Protein AF-A0A9D8VV62-F1 (afdb_monomer_lite)

pLDDT: mean 81.3, std 10.61, range [52.12, 92.25]

Structure (mmCIF, N/CA/C/O backbone):
data_AF-A0A9D8VV62-F1
#
_entry.id   AF-A0A9D8VV62-F1
#
loop_
_atom_site.group_PDB
_atom_site.id
_atom_site.type_symbol
_atom_site.label_atom_id
_atom_site.label_alt_id
_atom_site.label_comp_id
_atom_site.label_asym_id
_atom_site.label_entity_id
_atom_site.label_seq_id
_atom_site.pdbx_PDB_ins_code
_atom_site.Cartn_x
_atom_site.Cartn_y
_atom_site.Cartn_z
_atom_site.occupancy
_atom_site.B_iso_or_equiv
_atom_site.auth_seq_id
_atom_site.auth_comp_id
_atom_site.auth_asym_id
_atom_site.auth_atom_id
_atom_site.pdbx_PDB_model_num
ATOM 1 N N . MET A 1 1 ? -18.970 5.503 4.196 1.00 53.34 1 MET A N 1
ATOM 2 C CA . MET A 1 1 ? -18.566 4.121 3.851 1.00 53.34 1 MET A CA 1
ATOM 3 C C . MET A 1 1 ? -18.387 3.339 5.140 1.00 53.34 1 MET A C 1
ATOM 5 O O . MET A 1 1 ? -17.661 3.803 6.011 1.00 53.34 1 MET A O 1
ATOM 9 N N . SER A 1 2 ? -19.074 2.208 5.300 1.00 75.50 2 SER A N 1
ATOM 10 C CA . SER A 1 2 ? -18.918 1.357 6.487 1.00 75.50 2 SER A CA 1
ATOM 11 C C . SER A 1 2 ? -17.503 0.785 6.560 1.00 75.50 2 SER A C 1
ATOM 13 O O . SER A 1 2 ? -16.990 0.309 5.550 1.00 75.50 2 SER A O 1
ATOM 15 N N . TYR A 1 3 ? -16.906 0.752 7.757 1.00 75.00 3 TYR A N 1
ATOM 16 C CA . TYR A 1 3 ? -15.573 0.174 7.994 1.00 75.00 3 TYR A CA 1
ATOM 17 C C . TYR A 1 3 ? -15.423 -1.236 7.401 1.00 75.00 3 TYR A C 1
ATOM 19 O O . TYR A 1 3 ? -14.397 -1.562 6.812 1.00 75.00 3 TYR A O 1
ATOM 27 N N . ARG A 1 4 ? -16.483 -2.054 7.485 1.00 79.50 4 ARG A N 1
ATOM 28 C CA . ARG A 1 4 ? -16.513 -3.413 6.916 1.00 79.50 4 ARG A CA 1
ATOM 29 C C . ARG A 1 4 ? -16.264 -3.417 5.405 1.00 79.50 4 ARG A C 1
ATOM 31 O O . ARG A 1 4 ? -15.601 -4.318 4.902 1.00 79.50 4 ARG A O 1
ATOM 38 N N . LEU A 1 5 ? -16.786 -2.413 4.701 1.00 82.44 5 LEU A N 1
ATOM 39 C CA . LEU A 1 5 ? -16.693 -2.275 3.250 1.00 82.44 5 LEU A CA 1
ATOM 40 C C . LEU A 1 5 ? -15.288 -1.807 2.857 1.00 82.44 5 LEU A C 1
ATOM 42 O O . LEU A 1 5 ? -14.643 -2.467 2.052 1.00 82.44 5 LEU A O 1
ATOM 46 N N . THR A 1 6 ? -14.766 -0.762 3.512 1.00 83.88 6 THR A N 1
ATOM 47 C CA . THR A 1 6 ? -13.380 -0.297 3.316 1.00 83.88 6 THR A CA 1
ATOM 48 C C . THR A 1 6 ? -12.376 -1.412 3.596 1.00 83.88 6 THR A C 1
ATOM 50 O O . THR A 1 6 ? -11.537 -1.707 2.760 1.00 83.88 6 THR A O 1
ATOM 53 N N . SER A 1 7 ? -12.507 -2.092 4.735 1.00 85.12 7 SER A N 1
ATOM 54 C CA . SER A 1 7 ? -11.600 -3.167 5.136 1.00 85.12 7 SER A CA 1
ATOM 55 C C . SER A 1 7 ? -11.672 -4.385 4.203 1.00 85.12 7 SER A C 1
ATOM 57 O O . SER A 1 7 ? -10.635 -4.961 3.881 1.00 85.12 7 SER A O 1
ATOM 59 N N . SER A 1 8 ? -12.863 -4.738 3.699 1.00 86.62 8 SER A N 1
ATOM 60 C CA . SER A 1 8 ? -13.012 -5.826 2.717 1.00 86.62 8 SER A CA 1
ATOM 61 C C . SER A 1 8 ? -12.432 -5.461 1.350 1.00 86.62 8 SER A C 1
ATOM 63 O O . SER A 1 8 ? -11.798 -6.305 0.725 1.00 86.62 8 SER A O 1
ATOM 65 N N . LEU A 1 9 ? -12.604 -4.213 0.898 1.00 88.69 9 LEU A N 1
ATOM 66 C CA . LEU A 1 9 ? -11.996 -3.723 -0.342 1.00 88.69 9 LEU A CA 1
ATOM 67 C C . LEU A 1 9 ? -10.468 -3.716 -0.239 1.00 88.69 9 LEU A C 1
ATOM 69 O O . LEU A 1 9 ? -9.802 -4.245 -1.121 1.00 88.69 9 LEU A O 1
ATOM 73 N N .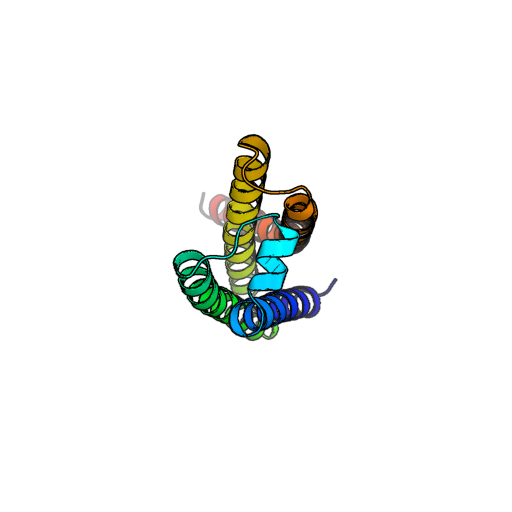 THR A 1 10 ? -9.911 -3.197 0.859 1.00 87.81 10 THR A N 1
ATOM 74 C CA . THR A 1 10 ? -8.462 -3.209 1.106 1.00 87.81 10 THR A CA 1
ATOM 75 C C . THR A 1 10 ? -7.913 -4.638 1.141 1.00 87.81 10 THR A C 1
ATOM 77 O O . THR A 1 10 ? -6.899 -4.923 0.508 1.00 87.81 10 THR A O 1
ATOM 80 N N . ALA A 1 11 ? -8.608 -5.566 1.813 1.00 90.12 11 ALA A N 1
ATOM 81 C CA . ALA A 1 11 ? -8.227 -6.977 1.823 1.00 90.12 11 ALA A CA 1
ATOM 82 C C . ALA A 1 11 ? -8.226 -7.587 0.412 1.00 90.12 11 ALA A C 1
ATOM 84 O O . ALA A 1 11 ? -7.300 -8.316 0.062 1.00 90.12 11 ALA A O 1
ATOM 85 N N . LEU A 1 12 ? -9.232 -7.264 -0.408 1.00 91.69 12 LEU A N 1
ATOM 86 C CA . LEU A 1 12 ? -9.325 -7.737 -1.788 1.00 91.69 12 LEU A CA 1
ATOM 87 C C . LEU A 1 12 ? -8.180 -7.194 -2.652 1.00 91.69 12 LEU A C 1
ATOM 89 O O . LEU A 1 12 ? -7.601 -7.950 -3.424 1.00 91.69 12 LEU A O 1
ATOM 93 N N . ILE A 1 13 ? -7.821 -5.917 -2.494 1.00 90.12 13 ILE A N 1
ATOM 94 C CA . ILE A 1 13 ? -6.700 -5.293 -3.210 1.00 90.12 13 ILE A CA 1
ATOM 95 C C . ILE A 1 13 ? -5.379 -5.981 -2.846 1.00 90.12 13 ILE A C 1
ATOM 97 O O . ILE A 1 13 ? -4.622 -6.360 -3.736 1.00 90.12 13 ILE A O 1
ATOM 101 N N . PHE A 1 14 ? -5.112 -6.202 -1.555 1.00 90.62 14 PHE A N 1
ATOM 102 C CA . PHE A 1 14 ? -3.900 -6.901 -1.116 1.00 90.62 14 PHE A CA 1
ATOM 103 C C . PHE A 1 14 ? -3.857 -8.359 -1.573 1.00 90.62 14 PHE A C 1
ATOM 105 O O . PHE A 1 14 ? -2.791 -8.863 -1.924 1.00 90.62 14 PHE A O 1
ATOM 112 N N . LEU A 1 15 ? -5.007 -9.032 -1.623 1.00 92.12 15 LEU A N 1
ATOM 113 C CA . LEU A 1 15 ? -5.099 -10.388 -2.147 1.00 92.12 15 LEU A CA 1
ATOM 114 C C . LEU A 1 15 ? -4.854 -10.424 -3.661 1.00 92.12 15 LEU A C 1
ATOM 116 O O . LEU A 1 15 ? -4.099 -11.272 -4.131 1.00 92.12 15 LEU A O 1
ATOM 120 N N . ALA A 1 16 ? -5.421 -9.481 -4.415 1.00 91.12 16 ALA A N 1
ATOM 121 C CA . ALA A 1 16 ? -5.163 -9.340 -5.844 1.00 91.12 16 ALA A CA 1
ATOM 122 C C . ALA A 1 16 ? -3.675 -9.071 -6.118 1.00 91.12 16 ALA A C 1
ATOM 124 O O . ALA A 1 16 ? -3.084 -9.742 -6.961 1.00 91.12 16 ALA A O 1
ATOM 125 N N . LEU A 1 17 ? -3.046 -8.168 -5.357 1.00 88.38 17 LEU A N 1
ATOM 126 C CA . LEU A 1 17 ? -1.602 -7.926 -5.418 1.00 88.38 17 LEU A CA 1
ATOM 127 C C . LEU A 1 17 ? -0.813 -9.207 -5.140 1.00 88.38 17 LEU A C 1
ATOM 129 O O . LEU A 1 17 ? 0.040 -9.572 -5.940 1.00 88.38 17 LEU A O 1
ATOM 133 N N . CYS A 1 18 ? -1.124 -9.933 -4.065 1.00 91.75 18 CYS A N 1
ATOM 134 C CA . CYS A 1 18 ? -0.471 -11.205 -3.751 1.00 91.75 18 CYS A CA 1
ATOM 135 C C . CYS A 1 18 ? -0.516 -12.187 -4.936 1.00 91.75 18 CYS A C 1
ATOM 137 O O . CYS A 1 18 ? 0.519 -12.727 -5.329 1.00 91.75 18 CYS A O 1
ATOM 139 N N . LEU A 1 19 ? -1.688 -12.365 -5.556 1.00 91.94 19 LEU A N 1
ATOM 140 C 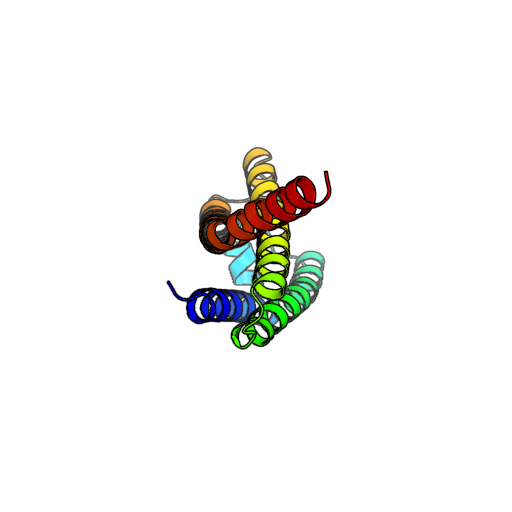CA . LEU A 1 19 ? -1.836 -13.235 -6.724 1.00 91.94 19 LEU A CA 1
ATOM 141 C C . LEU A 1 19 ? -0.995 -12.742 -7.908 1.00 91.94 19 LEU A C 1
ATOM 143 O O . LEU A 1 19 ? -0.288 -13.537 -8.523 1.00 91.94 19 LEU A O 1
ATOM 147 N N . VAL A 1 20 ? -1.011 -11.441 -8.202 1.00 89.62 20 VAL A N 1
ATOM 148 C CA . VAL A 1 20 ? -0.202 -10.873 -9.290 1.00 89.62 20 VAL A CA 1
ATOM 149 C C . VAL A 1 20 ? 1.292 -11.095 -9.036 1.00 89.62 20 VAL A C 1
ATOM 151 O O . VAL A 1 20 ? 1.977 -11.570 -9.934 1.00 89.62 20 VAL A O 1
ATOM 154 N N . LEU A 1 21 ? 1.804 -10.842 -7.826 1.00 87.50 21 LEU A N 1
ATOM 155 C CA . LEU A 1 21 ? 3.227 -11.038 -7.513 1.00 87.50 21 LEU A CA 1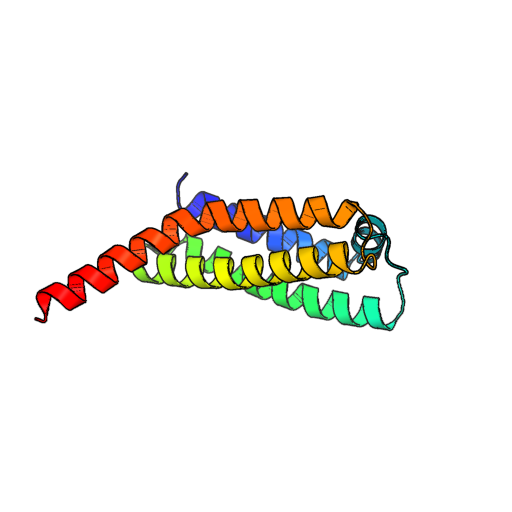
ATOM 156 C C . LEU A 1 21 ? 3.649 -12.522 -7.533 1.00 87.50 21 LEU A C 1
ATOM 158 O O . LEU A 1 21 ? 4.808 -12.813 -7.826 1.00 87.50 21 LEU A O 1
ATOM 162 N N . ILE A 1 22 ? 2.743 -13.458 -7.221 1.00 89.06 22 ILE A N 1
ATOM 163 C CA . ILE A 1 22 ? 3.031 -14.902 -7.260 1.00 89.06 22 ILE A CA 1
ATOM 164 C C . ILE A 1 22 ? 3.023 -15.435 -8.692 1.00 89.06 22 ILE A C 1
ATOM 166 O O . ILE A 1 22 ? 3.964 -16.124 -9.087 1.00 89.06 22 ILE A O 1
ATOM 170 N N . PHE A 1 23 ? 1.963 -15.149 -9.451 1.00 88.12 23 PHE A N 1
ATOM 171 C CA . PHE A 1 23 ? 1.740 -15.760 -10.761 1.00 88.12 23 PHE A CA 1
ATOM 172 C C . PHE A 1 23 ? 2.418 -14.989 -11.892 1.00 88.12 23 PHE A C 1
ATOM 174 O O . PHE A 1 23 ? 2.964 -15.606 -12.803 1.00 88.12 23 PHE A O 1
ATOM 181 N N . VAL A 1 24 ? 2.377 -13.653 -11.857 1.00 87.94 24 VAL A N 1
ATOM 182 C CA . VAL A 1 24 ? 2.848 -12.795 -12.956 1.00 87.94 24 VAL A CA 1
ATOM 183 C C . VAL A 1 24 ? 3.539 -11.530 -12.408 1.00 87.94 24 VAL A C 1
ATOM 185 O O . VAL A 1 24 ? 3.070 -10.412 -12.645 1.00 87.94 24 VAL A O 1
ATOM 188 N N . PRO A 1 25 ? 4.684 -11.659 -11.700 1.00 84.56 25 PRO A N 1
ATOM 189 C CA . PRO A 1 25 ? 5.434 -10.502 -11.190 1.00 84.56 25 PRO A CA 1
ATOM 190 C C . PRO A 1 25 ? 5.910 -9.575 -12.319 1.00 84.56 25 PRO A C 1
ATOM 192 O O . PRO A 1 25 ? 6.052 -8.367 -12.131 1.00 84.56 25 PRO A O 1
ATOM 195 N N . GLN A 1 26 ? 6.059 -10.1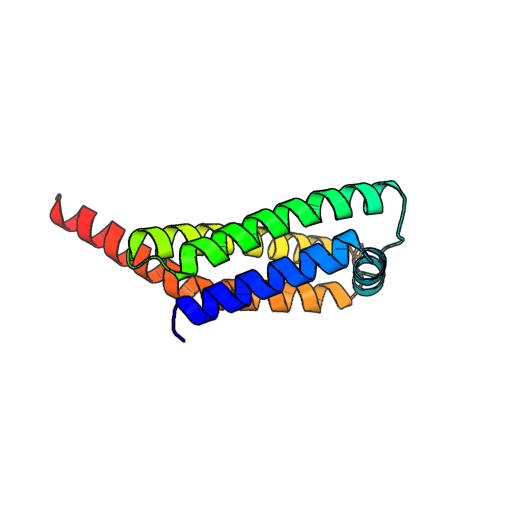22 -13.528 1.00 83.75 26 GLN A N 1
ATOM 196 C CA . GLN A 1 26 ? 6.450 -9.388 -14.726 1.00 83.75 26 GLN A CA 1
ATOM 197 C C . GLN A 1 26 ? 5.477 -8.263 -15.106 1.00 83.75 26 GLN A C 1
ATOM 199 O O . GLN A 1 26 ? 5.907 -7.263 -15.675 1.00 83.75 26 GLN A O 1
ATOM 204 N N . LEU A 1 27 ? 4.192 -8.375 -14.743 1.00 83.69 27 LEU A N 1
ATOM 205 C CA . LEU A 1 27 ? 3.210 -7.309 -14.961 1.00 83.69 27 LEU A CA 1
ATOM 206 C C . LEU A 1 27 ? 3.575 -6.044 -14.170 1.00 83.69 27 LEU A C 1
ATOM 208 O O . LEU A 1 27 ? 3.448 -4.930 -14.672 1.00 83.69 27 LEU A O 1
ATOM 212 N N . ILE A 1 28 ? 4.067 -6.223 -12.943 1.00 84.62 28 ILE A N 1
ATOM 213 C CA . ILE A 1 28 ? 4.468 -5.126 -12.060 1.00 84.62 28 ILE A CA 1
ATOM 214 C C . ILE A 1 28 ? 5.772 -4.505 -12.543 1.00 84.62 28 ILE A C 1
ATOM 216 O O . ILE A 1 28 ? 5.895 -3.284 -12.558 1.00 84.62 28 ILE A O 1
ATOM 220 N N . TYR A 1 29 ? 6.725 -5.321 -12.998 1.00 85.12 29 TYR A N 1
ATOM 221 C CA . TYR A 1 29 ? 7.955 -4.794 -13.590 1.00 85.12 29 TYR A CA 1
ATOM 222 C C . TYR A 1 29 ? 7.671 -3.979 -14.839 1.00 85.12 29 TYR A C 1
ATOM 224 O O . TYR A 1 29 ? 8.220 -2.895 -14.987 1.00 85.12 29 TYR A O 1
ATOM 232 N N . TRP A 1 30 ? 6.759 -4.449 -15.688 1.00 83.69 30 TRP A N 1
ATOM 233 C CA . TRP A 1 30 ? 6.336 -3.700 -16.861 1.00 83.69 30 TRP A CA 1
ATOM 234 C C . TRP A 1 30 ? 5.661 -2.377 -16.479 1.00 83.69 30 TRP A C 1
ATOM 236 O O . TRP A 1 30 ? 6.018 -1.334 -17.022 1.00 83.69 30 TRP A O 1
ATOM 246 N N . LEU A 1 31 ? 4.763 -2.394 -15.487 1.00 82.56 31 LEU A N 1
ATOM 247 C CA . LEU A 1 31 ? 4.114 -1.183 -14.979 1.00 82.56 31 LEU A CA 1
ATOM 248 C C . LEU A 1 31 ? 5.133 -0.173 -14.430 1.00 82.56 31 LEU A C 1
ATOM 250 O O . LEU A 1 31 ? 5.016 1.025 -14.672 1.00 82.56 31 LEU A O 1
ATOM 254 N N . PHE A 1 32 ? 6.154 -0.645 -13.719 1.00 83.19 32 PHE A N 1
ATOM 255 C CA . PHE A 1 32 ? 7.208 0.200 -13.158 1.00 83.19 32 PHE A CA 1
ATOM 256 C C . PHE A 1 32 ? 8.382 0.443 -14.111 1.00 83.19 32 PHE A C 1
ATOM 258 O O . PHE A 1 32 ? 9.341 1.091 -13.711 1.00 83.19 32 PHE A O 1
ATOM 265 N N . GLY A 1 33 ? 8.337 -0.036 -15.358 1.00 78.81 33 GLY A N 1
ATOM 266 C CA . GLY A 1 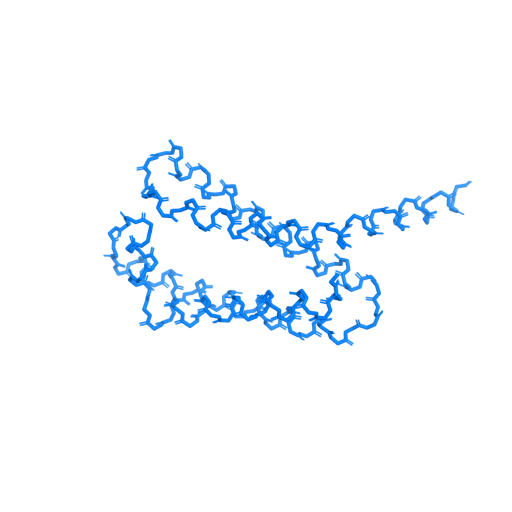33 ? 9.439 0.105 -16.316 1.00 78.81 33 GLY A CA 1
ATOM 267 C C . GLY A 1 33 ? 10.757 -0.545 -15.869 1.00 78.81 33 GLY A C 1
ATOM 268 O O . GLY A 1 33 ? 11.823 -0.119 -16.303 1.00 78.81 33 GLY A O 1
ATOM 269 N N . LEU A 1 34 ? 10.699 -1.545 -14.986 1.00 81.00 34 LEU A N 1
ATOM 270 C CA . LEU A 1 34 ? 11.861 -2.235 -14.430 1.00 81.00 34 LEU A CA 1
ATOM 271 C C . LEU A 1 34 ? 12.233 -3.464 -15.269 1.00 81.00 34 LEU A C 1
ATOM 273 O O . LEU A 1 34 ? 11.368 -4.198 -15.750 1.00 81.00 34 LEU A O 1
ATOM 277 N N . ALA A 1 35 ? 13.533 -3.740 -15.386 1.00 78.06 35 ALA A N 1
ATOM 278 C CA . ALA A 1 35 ? 14.014 -4.995 -15.951 1.00 78.06 35 ALA A CA 1
ATOM 279 C C . ALA A 1 35 ? 13.823 -6.128 -14.927 1.00 78.06 35 ALA A C 1
ATOM 281 O O . ALA A 1 35 ? 14.479 -6.158 -13.880 1.00 78.06 35 ALA A O 1
ATOM 282 N N . GLY A 1 36 ? 12.911 -7.056 -15.221 1.00 76.81 36 GLY A N 1
ATOM 283 C CA . GLY A 1 36 ? 12.739 -8.273 -14.429 1.00 76.81 36 GLY A CA 1
ATOM 284 C C . GLY A 1 36 ? 14.032 -9.091 -14.421 1.00 76.81 36 GLY A C 1
ATOM 285 O O . GLY A 1 36 ? 14.604 -9.367 -15.473 1.00 76.81 36 GLY A O 1
ATOM 286 N N . ASN A 1 37 ? 14.510 -9.458 -13.234 1.00 85.44 37 ASN A N 1
ATOM 287 C CA . ASN A 1 37 ? 15.668 -10.330 -13.055 1.00 85.44 37 ASN A CA 1
ATOM 288 C C . ASN A 1 37 ? 15.365 -11.376 -11.970 1.00 85.44 37 ASN A C 1
ATOM 290 O O . ASN A 1 37 ? 14.408 -11.230 -11.207 1.00 85.44 37 ASN A O 1
ATOM 294 N N . THR A 1 38 ? 16.201 -12.410 -11.865 1.00 86.44 38 THR A N 1
ATOM 295 C CA . THR A 1 38 ? 15.999 -13.527 -10.927 1.00 86.44 38 THR A CA 1
ATOM 296 C C . THR A 1 38 ? 15.916 -13.080 -9.460 1.00 86.44 38 THR A C 1
ATOM 298 O O . THR A 1 38 ? 15.171 -13.663 -8.673 1.00 86.44 38 THR A O 1
ATOM 301 N N . VAL A 1 39 ? 16.648 -12.026 -9.080 1.00 88.00 39 VAL A N 1
ATOM 302 C CA . VAL A 1 39 ? 16.633 -11.450 -7.724 1.00 88.00 39 VAL A CA 1
ATOM 303 C C . VAL A 1 39 ? 15.325 -10.700 -7.466 1.00 88.00 39 VAL A C 1
ATOM 305 O O . VAL A 1 39 ? 14.702 -10.903 -6.423 1.00 88.00 39 VAL A O 1
ATOM 308 N N . SER A 1 40 ? 14.872 -9.885 -8.422 1.00 86.06 40 SER A N 1
ATOM 309 C CA . SER A 1 40 ? 13.591 -9.179 -8.358 1.00 86.06 40 SER A CA 1
ATOM 310 C C . SER A 1 40 ? 12.439 -10.169 -8.219 1.00 86.06 40 SER A C 1
ATOM 312 O O . SER A 1 40 ? 11.575 -9.974 -7.364 1.00 86.06 40 SER A O 1
ATOM 314 N N . ASP A 1 41 ? 12.456 -11.257 -8.994 1.00 87.31 41 ASP A N 1
ATOM 315 C CA . ASP A 1 41 ? 11.431 -12.306 -8.970 1.00 87.31 41 ASP A CA 1
ATOM 316 C C . ASP A 1 41 ? 11.369 -13.040 -7.633 1.00 87.31 41 ASP A C 1
ATOM 318 O O . ASP A 1 41 ? 10.291 -13.429 -7.172 1.00 87.31 41 ASP A O 1
ATOM 322 N N . PHE A 1 42 ? 12.526 -13.262 -7.011 1.00 88.06 42 PHE A N 1
ATOM 323 C CA . PHE A 1 42 ? 12.608 -13.865 -5.689 1.00 88.06 42 PHE A CA 1
ATOM 324 C C . PHE A 1 42 ? 12.053 -12.920 -4.615 1.00 88.06 42 PHE A C 1
ATOM 326 O O . PHE A 1 42 ? 11.243 -13.337 -3.782 1.00 88.06 42 PHE A O 1
ATOM 333 N N . LEU A 1 43 ? 12.425 -11.635 -4.658 1.00 90.38 43 LEU A N 1
ATOM 334 C CA . LEU A 1 43 ? 11.906 -10.621 -3.737 1.00 90.38 43 LEU A CA 1
ATOM 335 C C . LEU A 1 43 ? 10.397 -10.405 -3.906 1.00 90.38 43 LEU A C 1
ATOM 337 O O . LEU A 1 43 ? 9.689 -10.333 -2.903 1.00 90.38 43 LEU A O 1
ATOM 341 N N . ALA A 1 44 ? 9.891 -10.360 -5.141 1.00 88.62 44 ALA A N 1
ATOM 342 C CA . ALA A 1 44 ? 8.469 -10.171 -5.419 1.00 88.62 44 ALA A CA 1
ATOM 343 C C . ALA A 1 44 ? 7.619 -11.297 -4.818 1.00 88.62 44 ALA A C 1
ATOM 345 O O . ALA A 1 44 ? 6.639 -11.025 -4.127 1.00 88.62 44 ALA A O 1
ATOM 346 N N . LYS A 1 45 ? 8.031 -12.562 -4.970 1.00 89.19 45 LYS A N 1
ATOM 347 C CA . LYS A 1 45 ? 7.312 -13.693 -4.358 1.00 89.19 45 LYS A CA 1
ATOM 348 C C . LYS A 1 45 ? 7.294 -13.604 -2.832 1.00 89.19 45 LYS A C 1
ATOM 350 O O . LYS A 1 45 ? 6.272 -13.890 -2.220 1.00 89.19 45 LYS A O 1
ATOM 355 N N . ARG A 1 46 ? 8.387 -13.160 -2.198 1.00 91.56 46 ARG A N 1
ATOM 356 C CA . ARG A 1 46 ? 8.418 -12.944 -0.739 1.00 91.56 46 ARG A CA 1
ATOM 357 C C . ARG A 1 46 ? 7.517 -11.786 -0.309 1.00 91.56 46 ARG A C 1
ATOM 359 O O . ARG A 1 46 ? 6.797 -11.920 0.677 1.00 91.56 46 ARG A O 1
ATOM 366 N N . ALA A 1 47 ? 7.520 -10.683 -1.056 1.00 89.56 47 ALA A N 1
ATOM 367 C CA . ALA A 1 47 ? 6.634 -9.549 -0.812 1.00 89.56 47 ALA A CA 1
ATOM 368 C C . ALA A 1 47 ? 5.153 -9.937 -0.965 1.00 89.56 47 ALA A C 1
ATOM 370 O O . ALA A 1 47 ? 4.319 -9.465 -0.194 1.00 89.56 47 ALA A O 1
ATOM 371 N N . ALA A 1 48 ? 4.822 -10.856 -1.878 1.00 91.50 48 ALA A N 1
ATOM 372 C CA . ALA A 1 48 ? 3.461 -11.360 -2.051 1.00 91.50 48 ALA A CA 1
ATOM 373 C C . ALA A 1 48 ? 2.880 -11.937 -0.751 1.00 91.50 48 ALA A C 1
ATOM 375 O O . ALA A 1 48 ? 1.758 -11.607 -0.371 1.00 91.50 48 ALA A O 1
ATOM 376 N N . PHE A 1 49 ? 3.665 -12.730 -0.014 1.00 92.25 49 PHE A N 1
ATOM 377 C CA . PHE A 1 49 ? 3.233 -13.284 1.272 1.00 92.25 49 PHE A CA 1
ATOM 378 C C . PHE A 1 49 ? 3.048 -12.215 2.359 1.00 92.25 49 PHE A C 1
ATOM 380 O O . PHE A 1 49 ? 2.198 -12.384 3.233 1.00 92.25 49 PHE A O 1
ATOM 387 N N . LEU A 1 50 ? 3.775 -11.092 2.297 1.00 91.50 50 LEU A N 1
ATOM 388 C CA . LEU A 1 50 ? 3.529 -9.957 3.194 1.00 91.50 50 LEU A CA 1
ATOM 389 C C . LEU A 1 50 ? 2.182 -9.293 2.888 1.00 91.50 50 LEU A C 1
ATOM 391 O O . LEU A 1 50 ? 1.404 -9.038 3.808 1.00 91.50 50 LEU A O 1
ATOM 395 N N . PHE A 1 51 ? 1.859 -9.090 1.605 1.00 89.81 51 PHE A N 1
ATOM 396 C CA . PHE A 1 51 ? 0.536 -8.603 1.202 1.00 89.81 51 PHE A CA 1
ATOM 397 C C . PHE A 1 51 ? -0.576 -9.587 1.569 1.00 89.81 51 PHE A C 1
ATOM 399 O O . PHE A 1 51 ? -1.641 -9.157 2.005 1.00 89.81 51 PHE A O 1
ATOM 406 N N . LEU A 1 52 ? -0.327 -10.898 1.493 1.00 91.62 52 LEU A N 1
ATOM 407 C CA . LEU A 1 52 ? -1.267 -11.907 1.984 1.00 91.62 52 LEU A CA 1
ATOM 408 C C . LEU A 1 52 ? -1.536 -11.743 3.487 1.00 91.62 52 LEU A C 1
ATOM 410 O O . LEU A 1 52 ? -2.691 -11.763 3.907 1.00 91.62 52 LEU A O 1
ATOM 414 N N . GLY A 1 53 ? -0.492 -11.521 4.290 1.00 91.25 53 GLY A N 1
ATOM 415 C CA . GLY A 1 53 ? -0.631 -11.238 5.720 1.00 91.25 53 GLY A CA 1
ATOM 416 C C . GLY A 1 53 ? -1.482 -9.994 5.993 1.00 91.25 53 GLY A C 1
ATOM 417 O O . GLY A 1 53 ? -2.395 -10.039 6.818 1.00 91.25 53 GLY A O 1
ATOM 418 N N . LEU A 1 54 ? -1.254 -8.905 5.250 1.00 89.75 54 LEU A N 1
ATOM 419 C CA . LEU A 1 54 ? -2.064 -7.683 5.346 1.00 89.75 54 LEU A CA 1
ATOM 420 C C . LEU A 1 54 ? -3.518 -7.904 4.901 1.00 89.75 54 LEU A C 1
ATOM 422 O O . LEU A 1 54 ? -4.439 -7.364 5.523 1.00 89.75 54 LEU A O 1
ATOM 426 N N .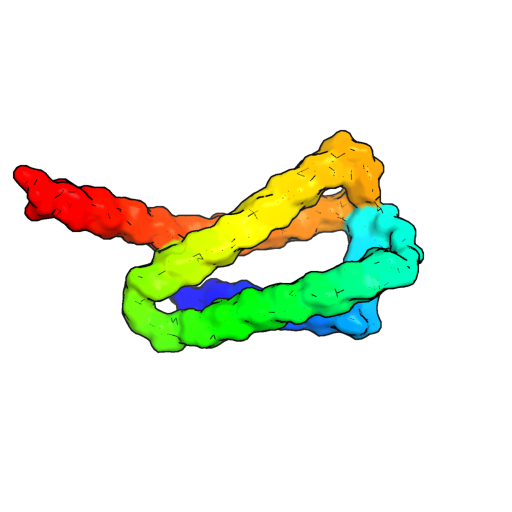 ALA A 1 55 ? -3.741 -8.718 3.865 1.00 90.81 55 ALA A N 1
ATOM 427 C CA . ALA A 1 55 ? -5.072 -9.092 3.403 1.00 90.81 55 ALA A CA 1
ATOM 428 C C . ALA A 1 55 ? -5.840 -9.850 4.494 1.00 90.81 55 ALA A C 1
ATOM 430 O O . ALA A 1 55 ? -6.976 -9.493 4.804 1.00 90.81 55 ALA A O 1
ATOM 431 N N . VAL A 1 56 ? -5.203 -10.844 5.122 1.00 90.12 56 VAL A N 1
ATOM 432 C CA . VAL A 1 56 ? -5.784 -11.618 6.229 1.00 90.12 56 VAL A CA 1
ATOM 433 C C . VAL A 1 56 ? -6.049 -10.726 7.439 1.00 90.12 56 VAL A C 1
ATOM 435 O O . VAL A 1 56 ? -7.128 -10.815 8.020 1.00 90.12 56 VAL A O 1
ATOM 438 N N . LEU A 1 57 ? -5.125 -9.824 7.787 1.00 89.25 57 LEU A N 1
ATOM 439 C CA . LEU A 1 57 ? -5.304 -8.875 8.888 1.00 89.25 57 LEU A CA 1
ATOM 440 C C . LEU A 1 57 ? -6.538 -7.988 8.668 1.00 89.25 57 LEU A C 1
ATOM 442 O O . LEU A 1 57 ? -7.380 -7.864 9.559 1.00 89.25 57 LEU A O 1
ATOM 446 N N . CYS A 1 58 ? -6.684 -7.414 7.470 1.00 86.12 58 CYS A N 1
ATOM 447 C CA . CYS A 1 58 ? -7.856 -6.614 7.115 1.00 86.12 58 CYS A CA 1
ATOM 448 C C . CYS A 1 58 ? -9.132 -7.469 7.119 1.00 86.12 58 CYS A C 1
ATOM 450 O O . CYS A 1 58 ? -10.149 -7.084 7.693 1.00 86.12 58 CYS A O 1
ATOM 452 N N . PHE A 1 59 ? -9.079 -8.668 6.542 1.00 86.44 59 PHE A N 1
ATOM 453 C CA . PHE A 1 59 ? -10.222 -9.571 6.493 1.00 86.44 59 PHE A CA 1
ATOM 454 C C . PHE A 1 59 ? -10.688 -10.015 7.886 1.00 86.44 59 PHE A C 1
ATOM 456 O O . PHE A 1 59 ? -11.890 -10.076 8.133 1.00 86.44 59 PHE A O 1
ATOM 463 N N . ALA A 1 60 ? -9.766 -10.277 8.812 1.00 84.88 60 ALA A N 1
ATOM 464 C CA . ALA A 1 60 ? -10.086 -10.596 10.199 1.00 84.88 60 ALA A CA 1
ATOM 465 C C . ALA A 1 60 ? -10.683 -9.380 10.926 1.00 84.88 60 ALA A C 1
ATOM 467 O O . ALA A 1 60 ? -11.704 -9.495 11.606 1.00 84.88 60 ALA A O 1
ATOM 468 N N . ALA A 1 61 ? -10.113 -8.189 10.714 1.00 83.31 61 ALA A N 1
ATOM 469 C CA . ALA A 1 61 ? -10.579 -6.952 11.334 1.00 83.31 61 ALA A CA 1
ATOM 470 C C . ALA A 1 61 ? -12.001 -6.544 10.903 1.00 83.31 61 ALA A C 1
ATOM 472 O O . ALA A 1 61 ? -12.704 -5.866 11.657 1.00 83.31 61 ALA A O 1
ATOM 473 N N . ARG A 1 62 ? -12.477 -6.985 9.726 1.00 79.12 62 ARG A N 1
ATOM 474 C CA . ARG A 1 62 ? -13.800 -6.625 9.175 1.00 79.12 62 ARG A CA 1
ATOM 475 C C . ARG A 1 62 ? -14.979 -6.969 10.095 1.00 79.12 62 ARG A C 1
ATOM 477 O O . ARG A 1 62 ? -16.037 -6.347 9.978 1.00 79.12 62 ARG A O 1
ATOM 484 N N . ASN A 1 63 ? -14.839 -7.988 10.949 1.00 76.56 63 ASN A N 1
ATOM 485 C CA . ASN A 1 63 ? -15.921 -8.461 11.815 1.00 76.56 63 ASN A CA 1
ATOM 486 C C . ASN A 1 63 ? -15.846 -7.907 13.242 1.00 76.56 63 ASN A C 1
ATOM 488 O O . ASN A 1 63 ? -16.710 -8.200 14.063 1.00 76.56 63 ASN A O 1
ATOM 492 N N . THR A 1 64 ? -14.844 -7.083 13.535 1.00 75.12 64 THR A N 1
ATOM 493 C CA . THR A 1 64 ? -14.656 -6.543 14.875 1.00 75.12 64 THR A CA 1
ATOM 494 C C . THR A 1 64 ? -15.587 -5.355 15.126 1.00 75.12 64 THR A C 1
ATOM 496 O O . THR A 1 64 ? -15.646 -4.397 14.342 1.00 75.12 64 THR A O 1
ATOM 499 N N . HIS A 1 65 ? -16.310 -5.426 16.247 1.00 70.12 65 HIS A N 1
ATOM 500 C CA . HIS A 1 65 ? -17.157 -4.349 16.768 1.00 70.12 65 HIS A CA 1
ATOM 501 C C . HIS A 1 65 ? -16.381 -3.326 17.616 1.00 70.12 65 HIS A C 1
ATOM 503 O O . HIS A 1 65 ? -16.838 -2.195 17.742 1.00 70.12 65 HIS A O 1
ATOM 509 N N . SER A 1 66 ? -15.201 -3.684 18.140 1.00 75.88 66 SER A N 1
ATOM 510 C CA . SER A 1 66 ? -14.349 -2.769 18.913 1.00 75.88 66 SER A CA 1
ATOM 511 C C . SER A 1 66 ? -13.764 -1.657 18.035 1.00 75.88 66 SER A C 1
ATOM 513 O O . SER A 1 66 ? -13.052 -1.915 17.060 1.00 75.88 66 SER A O 1
ATOM 515 N N . THR A 1 67 ? -14.048 -0.409 18.401 1.00 73.56 67 THR A N 1
ATOM 516 C CA . THR A 1 67 ? -13.502 0.813 17.793 1.00 73.56 67 THR A CA 1
ATOM 517 C C . THR A 1 67 ? -11.987 0.925 17.960 1.00 73.56 67 THR A C 1
ATOM 519 O O . THR A 1 67 ? -11.319 1.426 17.055 1.00 73.56 67 THR A O 1
ATOM 522 N N . GLU A 1 68 ? -11.421 0.391 19.043 1.00 77.75 68 GLU A N 1
ATOM 523 C CA . GLU A 1 68 ? -9.974 0.414 19.285 1.00 77.75 68 GLU A CA 1
ATOM 524 C C . GLU A 1 68 ? -9.209 -0.438 18.272 1.00 77.75 68 GLU A C 1
ATOM 526 O O . GLU A 1 68 ? -8.274 0.043 17.627 1.00 77.75 68 GLU A O 1
ATOM 531 N N . VAL A 1 69 ? -9.657 -1.680 18.054 1.00 81.50 69 VAL A N 1
ATOM 532 C CA . VAL A 1 69 ? -9.042 -2.595 17.079 1.00 81.50 69 VAL A CA 1
ATOM 533 C C . VAL A 1 69 ? -9.119 -1.999 15.675 1.00 81.50 69 VAL A C 1
ATOM 535 O O . VAL A 1 69 ? -8.142 -2.033 14.926 1.00 81.50 69 VAL A O 1
ATOM 538 N N . ARG A 1 70 ? -10.251 -1.371 15.328 1.00 81.62 70 ARG A N 1
ATOM 539 C CA . ARG A 1 70 ? -10.415 -0.673 14.044 1.00 81.62 70 ARG A CA 1
ATOM 540 C C . ARG A 1 70 ? -9.398 0.451 13.863 1.00 81.62 70 ARG A C 1
ATOM 542 O O . ARG A 1 70 ? -8.849 0.597 12.767 1.00 81.62 70 ARG A O 1
ATOM 549 N N . GLY A 1 71 ? -9.142 1.221 14.919 1.00 79.62 71 GLY A N 1
ATOM 550 C CA . GLY A 1 71 ? -8.154 2.296 14.923 1.00 79.62 71 GLY A CA 1
ATOM 551 C C . GLY A 1 71 ? -6.721 1.777 14.782 1.00 79.62 71 GLY A C 1
ATOM 552 O O . GLY A 1 71 ? -5.967 2.301 13.968 1.00 79.62 71 GLY A O 1
ATOM 553 N N . VAL A 1 72 ? -6.349 0.720 15.516 1.00 84.31 72 VAL A N 1
ATOM 554 C CA . VAL A 1 72 ? -5.017 0.084 15.424 1.00 84.31 72 VAL A CA 1
ATOM 555 C C . VAL A 1 72 ? -4.755 -0.477 14.032 1.00 84.31 72 VAL A C 1
ATOM 557 O O . VAL A 1 72 ? -3.724 -0.169 13.440 1.00 84.31 72 VAL A O 1
ATOM 560 N N . VAL A 1 73 ? -5.698 -1.239 13.478 1.00 87.06 73 VAL A N 1
ATOM 561 C CA . VAL A 1 73 ? -5.551 -1.817 12.136 1.00 87.06 73 VAL A CA 1
ATOM 562 C C . VAL A 1 73 ? -5.466 -0.717 11.079 1.00 87.06 73 VAL A C 1
ATOM 564 O O . VAL A 1 73 ? -4.629 -0.790 10.186 1.00 87.06 73 VAL A O 1
ATOM 567 N N . SER A 1 74 ? -6.274 0.340 11.197 1.00 84.56 74 SER A N 1
ATOM 568 C CA . SER A 1 74 ? -6.210 1.468 10.258 1.00 84.56 74 SER A CA 1
ATOM 569 C C . SER A 1 74 ? -4.885 2.221 10.345 1.00 84.56 74 SER A C 1
ATOM 571 O O . SER A 1 74 ? -4.356 2.617 9.312 1.00 84.56 74 SER A O 1
ATOM 573 N N . LEU A 1 75 ? -4.322 2.378 11.548 1.00 84.31 75 LEU A N 1
ATOM 574 C CA . LEU A 1 75 ? -3.000 2.973 11.739 1.00 84.31 75 LEU A CA 1
ATOM 575 C C . LEU A 1 75 ? -1.896 2.112 11.112 1.00 84.31 75 LEU A C 1
ATOM 577 O O . LEU A 1 75 ? -1.014 2.650 10.453 1.00 84.31 75 LEU A O 1
ATOM 581 N N . ALA A 1 76 ? -1.958 0.789 11.288 1.00 88.44 76 ALA A N 1
ATOM 582 C CA . ALA A 1 76 ? -0.998 -0.128 10.682 1.00 88.44 76 ALA A CA 1
ATOM 583 C C . ALA A 1 76 ? -1.039 -0.041 9.148 1.00 88.44 76 ALA A C 1
ATOM 585 O O . ALA A 1 76 ? 0.001 0.125 8.519 1.00 88.44 76 ALA A O 1
ATOM 586 N N . VAL A 1 77 ? -2.238 -0.054 8.551 1.00 87.69 77 VAL A N 1
ATOM 587 C CA . VAL A 1 77 ? -2.407 0.097 7.095 1.00 87.69 77 VAL A CA 1
ATOM 588 C C . VAL A 1 77 ? -1.908 1.461 6.614 1.00 87.69 77 VAL A C 1
ATOM 590 O O . VAL A 1 77 ? -1.209 1.522 5.608 1.00 87.69 77 VAL A O 1
ATOM 593 N N . LEU A 1 78 ? -2.206 2.544 7.340 1.00 86.62 78 LEU A N 1
ATOM 594 C CA . LEU A 1 78 ? -1.686 3.883 7.043 1.00 86.62 78 LEU A CA 1
ATOM 595 C C . LEU A 1 78 ? -0.162 3.934 7.059 1.00 86.62 78 LEU A C 1
ATOM 597 O O . LEU A 1 78 ? 0.430 4.516 6.158 1.00 86.62 78 LEU A O 1
ATOM 601 N N . ALA A 1 79 ? 0.469 3.342 8.074 1.00 88.25 79 ALA A N 1
ATOM 602 C CA . ALA A 1 79 ? 1.919 3.308 8.177 1.00 88.25 79 ALA A CA 1
ATOM 603 C C . ALA A 1 79 ? 2.524 2.516 7.010 1.00 88.25 79 ALA A C 1
ATOM 605 O O . ALA A 1 79 ? 3.397 3.028 6.319 1.00 88.25 79 ALA A O 1
ATOM 606 N N . SER A 1 80 ? 2.012 1.313 6.730 1.00 89.62 80 SER A N 1
ATOM 607 C CA . SER A 1 80 ? 2.510 0.475 5.634 1.00 89.62 80 SER A CA 1
ATOM 608 C C . SER A 1 80 ? 2.340 1.133 4.261 1.00 89.62 80 SER A C 1
ATOM 610 O O . SER A 1 80 ? 3.299 1.199 3.497 1.00 89.62 80 SER A O 1
ATOM 612 N N . MET A 1 81 ? 1.145 1.641 3.944 1.00 87.50 81 MET A N 1
ATOM 613 C CA . MET A 1 81 ? 0.872 2.279 2.648 1.00 87.50 81 MET A CA 1
ATOM 614 C C . MET A 1 81 ? 1.561 3.638 2.524 1.00 87.50 81 MET A C 1
ATOM 616 O O . MET A 1 81 ? 2.056 3.977 1.455 1.00 87.50 81 MET A O 1
ATOM 620 N N . GLY A 1 82 ? 1.662 4.399 3.616 1.00 85.69 82 GLY A N 1
ATOM 621 C CA . GLY A 1 82 ? 2.392 5.663 3.647 1.00 85.69 82 GLY A CA 1
ATOM 622 C C . GLY A 1 82 ? 3.885 5.475 3.387 1.00 85.69 82 GLY A C 1
ATOM 623 O O . GLY A 1 82 ? 4.462 6.212 2.592 1.00 85.69 82 GLY A O 1
ATOM 624 N N . SER A 1 83 ? 4.508 4.459 3.993 1.00 90.06 83 SER A N 1
ATOM 625 C CA . SER A 1 83 ? 5.911 4.124 3.725 1.00 90.06 83 SER A CA 1
ATOM 626 C C . SER A 1 83 ? 6.143 3.702 2.275 1.00 90.06 83 SER A C 1
ATOM 628 O O . SER A 1 83 ? 7.137 4.117 1.684 1.00 90.06 83 SER A O 1
ATOM 630 N N . MET A 1 84 ? 5.235 2.918 1.689 1.00 87.62 84 MET A N 1
ATOM 631 C CA . MET A 1 84 ? 5.360 2.496 0.292 1.00 87.62 84 MET A CA 1
ATOM 632 C C . MET A 1 84 ? 5.156 3.668 -0.685 1.00 87.62 84 MET A C 1
ATOM 634 O O . MET A 1 84 ? 5.967 3.833 -1.593 1.00 87.62 84 MET A O 1
ATOM 638 N N . ALA A 1 85 ? 4.198 4.565 -0.423 1.00 88.12 85 ALA A N 1
ATOM 639 C CA . ALA A 1 85 ? 4.007 5.784 -1.215 1.00 88.12 85 ALA A CA 1
ATOM 640 C C . ALA A 1 85 ? 5.231 6.714 -1.163 1.00 88.12 85 ALA A C 1
ATOM 642 O O . ALA A 1 85 ? 5.637 7.278 -2.181 1.00 88.12 85 ALA A O 1
ATOM 643 N N . LEU A 1 86 ? 5.846 6.861 0.018 1.00 88.75 86 LEU A N 1
ATOM 644 C CA . LEU A 1 86 ? 7.094 7.612 0.174 1.00 88.75 86 LEU A CA 1
ATOM 645 C C . LEU A 1 86 ? 8.222 6.976 -0.638 1.00 88.75 86 LEU A C 1
ATOM 647 O O . LEU A 1 86 ? 8.922 7.684 -1.358 1.00 88.75 86 LEU A O 1
ATOM 651 N N . LEU A 1 87 ? 8.375 5.651 -0.566 1.00 89.50 87 LEU A N 1
ATOM 652 C CA . LEU A 1 87 ? 9.366 4.933 -1.363 1.00 89.50 87 LEU A CA 1
ATOM 653 C C . LEU A 1 87 ? 9.114 5.121 -2.866 1.00 89.50 87 LEU A C 1
ATOM 655 O O . LEU A 1 87 ? 10.047 5.437 -3.596 1.00 89.50 87 LEU A O 1
ATOM 659 N N . GLY A 1 88 ? 7.863 5.015 -3.322 1.00 85.06 88 GLY A N 1
ATOM 660 C CA . GLY A 1 88 ? 7.507 5.222 -4.724 1.00 85.06 88 GLY A CA 1
ATOM 661 C C . GLY A 1 88 ? 7.830 6.632 -5.218 1.00 85.06 88 GLY A C 1
ATOM 662 O O . GLY A 1 88 ? 8.351 6.798 -6.320 1.00 85.06 88 GLY A O 1
ATOM 663 N N . MET A 1 89 ? 7.607 7.648 -4.381 1.00 86.38 89 MET A N 1
ATOM 664 C CA . MET A 1 89 ? 7.993 9.024 -4.694 1.00 86.38 89 MET A CA 1
ATOM 665 C C . MET A 1 89 ? 9.519 9.188 -4.780 1.00 86.38 89 MET A C 1
ATOM 667 O O . MET A 1 89 ? 10.014 9.866 -5.681 1.00 86.38 89 MET A O 1
ATOM 671 N N . LEU A 1 90 ? 10.276 8.554 -3.878 1.00 86.50 90 LEU A N 1
ATOM 672 C CA . LEU A 1 90 ? 11.743 8.572 -3.905 1.00 86.50 90 LEU A CA 1
ATOM 673 C C . LEU A 1 90 ? 12.303 7.886 -5.159 1.00 86.50 90 LEU A C 1
ATOM 675 O O . LEU A 1 90 ? 13.236 8.403 -5.772 1.00 86.50 90 LEU A O 1
ATOM 679 N N . GLU A 1 91 ? 11.728 6.753 -5.563 1.00 85.62 91 GLU A N 1
ATOM 680 C CA . GLU A 1 91 ? 12.121 6.020 -6.773 1.00 85.62 91 GLU A CA 1
ATOM 681 C C . GLU A 1 91 ? 11.801 6.801 -8.056 1.00 85.62 91 GLU A C 1
ATOM 683 O O . GLU A 1 91 ? 12.613 6.823 -8.988 1.00 85.62 91 GLU A O 1
ATOM 688 N N . LEU A 1 92 ? 10.664 7.510 -8.086 1.00 83.56 92 LEU A N 1
ATOM 689 C CA . LEU A 1 92 ? 10.316 8.421 -9.177 1.00 83.56 92 LEU A CA 1
ATOM 690 C C . LEU A 1 92 ? 11.318 9.580 -9.269 1.00 83.56 92 LEU A C 1
ATOM 692 O O . LEU A 1 92 ? 11.785 9.912 -10.356 1.00 83.56 92 LEU A O 1
ATOM 696 N N . TRP A 1 93 ? 11.693 10.173 -8.132 1.00 80.31 93 TRP A N 1
ATOM 697 C CA . TRP A 1 93 ? 12.647 11.285 -8.093 1.00 80.31 93 TRP A CA 1
ATOM 698 C C . TRP A 1 93 ? 14.065 10.862 -8.498 1.00 80.31 93 TRP A C 1
ATOM 700 O O . TRP A 1 93 ? 14.793 11.627 -9.124 1.00 80.31 93 TRP A O 1
ATOM 710 N N . ARG A 1 94 ? 14.444 9.613 -8.203 1.00 82.31 94 ARG A N 1
ATOM 711 C CA . ARG A 1 94 ? 15.710 9.003 -8.640 1.00 82.31 94 ARG A CA 1
ATOM 712 C C . ARG A 1 94 ? 15.693 8.544 -10.102 1.00 82.31 94 ARG A C 1
ATOM 714 O O . ARG A 1 94 ? 16.722 8.056 -10.565 1.00 82.31 94 ARG A O 1
ATOM 721 N N . GLY A 1 95 ? 14.560 8.631 -10.805 1.00 76.81 95 GLY A N 1
ATOM 722 C CA . GLY A 1 95 ? 14.418 8.206 -12.202 1.00 76.81 95 GLY A CA 1
ATOM 723 C C . GLY A 1 95 ? 14.607 6.703 -12.441 1.00 76.81 95 GLY A C 1
ATOM 724 O O . GLY A 1 95 ? 14.842 6.297 -13.575 1.00 76.81 95 GLY A O 1
ATOM 725 N N . HIS A 1 96 ? 14.545 5.880 -11.389 1.00 73.81 96 HIS A N 1
ATOM 726 C CA . HIS A 1 96 ? 14.715 4.424 -11.483 1.00 73.81 96 HIS A CA 1
ATOM 727 C C . HIS A 1 96 ? 13.405 3.708 -11.824 1.00 73.81 96 HIS A C 1
ATOM 729 O O . HIS A 1 96 ? 13.430 2.624 -12.403 1.00 73.81 96 HIS A O 1
ATOM 735 N N . ALA A 1 97 ? 12.267 4.313 -11.473 1.00 76.06 97 ALA A N 1
ATOM 736 C CA . ALA A 1 97 ? 10.945 3.796 -11.782 1.00 76.06 97 ALA A CA 1
ATOM 737 C C . ALA A 1 97 ? 10.310 4.562 -12.947 1.00 76.06 97 ALA A C 1
ATOM 739 O O . ALA A 1 97 ? 10.338 5.792 -13.013 1.00 76.06 97 ALA A O 1
ATOM 740 N N . GLY A 1 98 ? 9.696 3.813 -13.856 1.00 79.75 98 GLY A N 1
ATOM 741 C CA . GLY A 1 98 ? 8.894 4.335 -14.948 1.00 79.75 98 GLY A CA 1
ATOM 742 C C . GLY A 1 98 ? 7.609 5.025 -14.467 1.00 79.75 98 GLY A C 1
ATOM 743 O O . GLY A 1 98 ? 7.188 4.875 -13.316 1.00 79.75 98 GLY A O 1
ATOM 744 N N . PRO A 1 99 ? 6.924 5.749 -15.368 1.00 77.75 99 PRO A N 1
ATOM 745 C CA . PRO A 1 99 ? 5.768 6.582 -15.030 1.00 77.75 99 PRO A CA 1
ATOM 746 C C . PRO A 1 99 ? 4.578 5.810 -14.436 1.00 77.75 99 PRO A C 1
ATOM 748 O O . PRO A 1 99 ? 3.736 6.415 -13.774 1.00 77.75 99 PRO A O 1
ATOM 751 N N . GLY A 1 100 ? 4.500 4.485 -14.606 1.00 79.69 100 GLY A N 1
ATOM 752 C CA . GLY A 1 100 ? 3.432 3.682 -14.007 1.00 79.69 100 GLY A CA 1
ATOM 753 C C . GLY A 1 100 ? 3.498 3.579 -12.479 1.00 79.69 100 GLY A C 1
ATOM 754 O O . GLY A 1 100 ? 2.492 3.225 -11.866 1.00 79.69 100 GLY A O 1
ATOM 755 N N . ILE A 1 101 ? 4.602 3.981 -11.832 1.00 85.69 101 ILE A N 1
ATOM 756 C CA . ILE A 1 101 ? 4.651 4.094 -10.364 1.00 85.69 101 ILE A CA 1
ATOM 757 C C . ILE A 1 101 ? 3.655 5.126 -9.820 1.00 85.69 101 ILE A C 1
ATOM 759 O O . ILE A 1 101 ? 3.159 4.973 -8.709 1.00 85.69 101 ILE A O 1
ATOM 763 N N . LEU A 1 102 ? 3.268 6.120 -10.628 1.00 84.06 102 LEU A N 1
ATOM 764 C CA . LEU A 1 102 ? 2.234 7.090 -10.261 1.00 84.06 102 LEU A CA 1
ATOM 765 C C . LEU A 1 102 ? 0.882 6.420 -9.985 1.00 84.06 102 LEU A C 1
ATOM 767 O O . LEU A 1 102 ? 0.143 6.877 -9.117 1.00 84.06 102 LEU A O 1
ATOM 771 N N . VAL A 1 103 ? 0.569 5.318 -10.680 1.00 85.44 103 VAL A N 1
ATOM 772 C CA . VAL A 1 103 ? -0.659 4.542 -10.443 1.00 85.44 103 VAL A CA 1
ATOM 773 C C . VAL A 1 103 ? -0.608 3.859 -9.076 1.00 85.44 103 VAL A C 1
ATOM 775 O O . VAL A 1 103 ? -1.609 3.857 -8.359 1.00 85.44 103 VAL A O 1
ATOM 778 N N . ALA A 1 104 ? 0.558 3.329 -8.689 1.00 86.38 104 ALA A N 1
ATOM 779 C CA . ALA A 1 104 ? 0.760 2.744 -7.365 1.00 86.38 104 ALA A CA 1
ATOM 780 C C . ALA A 1 104 ? 0.641 3.810 -6.267 1.00 86.38 104 ALA A C 1
ATOM 782 O O . ALA A 1 104 ? -0.192 3.652 -5.376 1.00 86.38 104 ALA A O 1
ATOM 783 N N . ILE A 1 105 ? 1.339 4.942 -6.414 1.00 87.06 105 ILE A N 1
ATOM 784 C CA . ILE A 1 105 ? 1.274 6.069 -5.468 1.00 87.06 105 ILE A CA 1
ATOM 785 C C . ILE A 1 105 ? -0.168 6.561 -5.311 1.00 87.06 105 ILE A C 1
ATOM 787 O O . ILE A 1 105 ? -0.634 6.778 -4.194 1.00 87.06 105 ILE A O 1
ATOM 791 N N . ALA A 1 106 ? -0.916 6.694 -6.409 1.00 87.38 106 ALA A N 1
ATOM 792 C CA . ALA A 1 106 ? -2.319 7.093 -6.355 1.00 87.38 106 ALA A CA 1
ATOM 793 C C . ALA A 1 106 ? -3.181 6.090 -5.566 1.00 87.38 106 ALA A C 1
ATOM 795 O O . ALA A 1 106 ? -4.004 6.503 -4.744 1.00 87.38 106 ALA A O 1
ATOM 796 N N . ALA A 1 107 ? -2.983 4.784 -5.771 1.00 85.62 107 ALA A N 1
ATOM 797 C CA . ALA A 1 107 ? -3.693 3.744 -5.028 1.00 85.62 107 ALA A CA 1
ATOM 798 C C . ALA A 1 107 ? -3.331 3.752 -3.532 1.00 85.62 107 ALA A C 1
ATOM 800 O O . ALA A 1 107 ? -4.213 3.644 -2.678 1.00 85.62 107 ALA A O 1
ATOM 801 N N . GLU A 1 108 ? -2.054 3.937 -3.202 1.00 88.25 108 GLU A N 1
ATOM 802 C CA . GLU A 1 108 ? -1.555 4.005 -1.826 1.00 88.25 108 GLU A CA 1
ATOM 803 C C . GLU A 1 108 ? -2.093 5.234 -1.096 1.00 88.25 108 GLU A C 1
ATOM 805 O O . GLU A 1 108 ? -2.579 5.127 0.030 1.00 88.25 108 GLU A O 1
ATOM 810 N N . VAL A 1 109 ? -2.096 6.395 -1.755 1.00 86.94 109 VAL A N 1
ATOM 811 C CA . VAL A 1 109 ? -2.686 7.629 -1.223 1.00 86.94 109 VAL A CA 1
ATOM 812 C C . VAL A 1 109 ? -4.195 7.473 -1.038 1.00 86.94 109 VAL A C 1
ATOM 814 O O . VAL A 1 109 ? -4.725 7.904 -0.014 1.00 86.94 109 VAL A O 1
ATOM 817 N N . ALA A 1 110 ? -4.899 6.817 -1.966 1.00 86.69 110 ALA A N 1
ATOM 818 C CA . ALA A 1 110 ? -6.328 6.545 -1.827 1.00 86.69 110 ALA A CA 1
ATOM 819 C C . ALA A 1 110 ? -6.627 5.627 -0.626 1.00 86.69 110 ALA A C 1
ATOM 821 O O . ALA A 1 110 ? -7.537 5.913 0.159 1.00 86.69 110 ALA A O 1
ATOM 822 N N . LEU A 1 111 ? -5.838 4.564 -0.437 1.00 85.19 111 LEU A N 1
ATOM 823 C CA . LEU A 1 111 ? -5.926 3.677 0.728 1.00 85.19 111 LEU A CA 1
ATOM 824 C C . LEU A 1 111 ? -5.606 4.425 2.030 1.00 85.19 111 LEU A C 1
ATOM 826 O O . LEU A 1 111 ? -6.335 4.284 3.016 1.00 85.19 111 LEU A O 1
ATOM 830 N N . CYS A 1 112 ? -4.580 5.279 2.022 1.00 84.56 112 CYS A N 1
ATOM 831 C CA . CYS A 1 112 ? -4.247 6.157 3.138 1.00 84.56 112 CYS A CA 1
ATOM 832 C C . CYS A 1 112 ? -5.399 7.110 3.465 1.00 84.56 112 CYS A C 1
ATOM 834 O O . CYS A 1 112 ? -5.813 7.196 4.614 1.00 84.56 112 CYS A O 1
ATOM 836 N N . ALA A 1 113 ? -5.995 7.780 2.481 1.00 84.38 113 ALA A N 1
ATOM 837 C CA . ALA A 1 113 ? -7.140 8.659 2.712 1.00 84.38 113 ALA A CA 1
ATOM 838 C C . ALA A 1 113 ? -8.352 7.890 3.273 1.00 84.38 113 ALA A C 1
ATOM 840 O O . ALA A 1 113 ? -9.060 8.385 4.156 1.00 84.38 113 ALA A O 1
ATOM 841 N N . ALA A 1 114 ? -8.579 6.660 2.800 1.00 84.44 114 ALA A N 1
ATOM 842 C CA . ALA A 1 114 ? -9.666 5.807 3.268 1.00 84.44 114 ALA A CA 1
ATOM 843 C C . ALA A 1 114 ? -9.488 5.377 4.735 1.00 84.44 114 ALA A C 1
ATOM 845 O O . ALA A 1 114 ? -10.448 5.439 5.504 1.00 84.44 114 ALA A O 1
ATOM 846 N N . HIS A 1 115 ? -8.275 4.987 5.140 1.00 80.00 115 HIS A N 1
ATOM 847 C CA . HIS A 1 115 ? -7.971 4.579 6.517 1.00 80.00 115 HIS A CA 1
ATOM 848 C C . HIS A 1 115 ? -7.689 5.757 7.461 1.00 80.00 115 HIS A C 1
ATOM 850 O O . HIS A 1 115 ? -7.968 5.662 8.657 1.00 80.00 115 HIS A O 1
ATOM 856 N N . GLY A 1 116 ? -7.224 6.893 6.935 1.00 75.50 116 GLY A N 1
ATOM 857 C CA . GLY A 1 116 ? -6.956 8.135 7.666 1.00 75.50 116 GLY A CA 1
ATOM 858 C C . GLY A 1 116 ? -8.169 8.619 8.448 1.00 75.50 116 GLY A C 1
ATOM 859 O O . GLY A 1 116 ? -8.060 8.934 9.630 1.00 75.50 116 GLY A O 1
ATOM 860 N N . ARG A 1 117 ? -9.354 8.552 7.832 1.00 70.19 117 ARG A N 1
ATOM 861 C CA . ARG A 1 117 ? -10.626 8.905 8.483 1.00 70.19 117 ARG A CA 1
ATOM 862 C C . ARG A 1 117 ? -10.915 8.083 9.742 1.00 70.19 117 ARG A C 1
ATOM 864 O O . ARG A 1 117 ? -11.520 8.602 10.669 1.00 70.19 117 ARG A O 1
ATOM 871 N N . PHE A 1 118 ? -10.476 6.826 9.792 1.00 67.69 118 PHE A N 1
ATOM 872 C CA . PHE A 1 118 ? -10.683 5.946 10.946 1.00 67.69 118 PHE A CA 1
ATOM 873 C C . PHE A 1 118 ? -9.559 6.046 11.985 1.00 67.69 118 PHE A C 1
ATOM 875 O O . PHE A 1 118 ? -9.788 5.760 13.157 1.00 67.69 118 PHE A O 1
ATOM 882 N N . ALA A 1 119 ? -8.356 6.464 11.582 1.00 63.56 119 ALA A N 1
ATOM 883 C CA . ALA A 1 119 ? -7.235 6.664 12.498 1.00 63.56 119 ALA A CA 1
ATOM 884 C C . ALA A 1 119 ? -7.305 8.004 13.249 1.00 63.56 119 ALA A C 1
ATOM 886 O O . ALA A 1 119 ? -6.914 8.056 14.414 1.00 63.56 119 ALA A O 1
ATOM 887 N N . VAL A 1 120 ? -7.839 9.062 12.621 1.00 57.88 120 VAL A N 1
ATOM 888 C CA . VAL A 1 120 ? -8.067 10.366 13.277 1.00 57.88 120 VAL A CA 1
ATOM 889 C C . VAL A 1 120 ? -9.002 10.211 14.481 1.00 57.88 120 VAL A C 1
ATOM 891 O O . VAL A 1 120 ? -8.680 10.701 15.554 1.00 57.88 120 VAL A O 1
ATOM 894 N N . VAL A 1 121 ? -10.049 9.388 14.358 1.00 55.41 121 VAL A N 1
ATOM 895 C CA . VAL A 1 121 ? -10.995 9.084 15.451 1.00 55.41 121 VAL A CA 1
ATOM 896 C C . VAL A 1 121 ? -10.311 8.487 16.694 1.00 55.41 121 VAL A C 1
ATOM 898 O O . VAL A 1 121 ? -10.781 8.689 17.809 1.00 55.41 121 VAL A O 1
ATOM 901 N N . ARG A 1 122 ? -9.176 7.781 16.548 1.00 57.00 122 ARG A N 1
ATOM 902 C CA . ARG A 1 122 ? -8.426 7.259 17.706 1.00 57.00 122 ARG A CA 1
ATOM 903 C C . ARG A 1 122 ? -7.614 8.341 18.422 1.00 57.00 122 ARG A C 1
ATOM 905 O O . ARG A 1 122 ? -7.392 8.212 19.622 1.00 57.00 122 ARG A O 1
ATOM 912 N N . ARG A 1 123 ? -7.150 9.379 17.713 1.00 53.22 123 ARG A N 1
ATOM 913 C CA . ARG A 1 123 ? -6.414 10.487 18.349 1.00 53.22 123 ARG A CA 1
ATOM 914 C C . ARG A 1 123 ? -7.315 11.244 19.323 1.00 53.22 123 ARG A C 1
ATOM 916 O O . ARG A 1 123 ? -6.884 11.504 20.438 1.00 53.22 123 ARG A O 1
ATOM 923 N N . ASP A 1 124 ? -8.578 11.447 18.959 1.00 52.12 124 ASP A N 1
ATOM 924 C CA . ASP A 1 124 ? -9.539 12.166 19.803 1.00 52.12 124 ASP A CA 1
ATOM 925 C C . ASP A 1 124 ? -9.907 11.399 21.089 1.00 52.12 124 ASP A C 1
ATOM 927 O O . ASP A 1 124 ? -10.104 12.009 22.137 1.00 52.12 124 ASP A O 1
ATOM 931 N N . HIS A 1 125 ? -9.959 10.061 21.056 1.00 53.22 125 HIS A N 1
ATOM 932 C CA . HIS A 1 125 ? -10.181 9.257 22.270 1.00 53.22 125 HIS A CA 1
ATOM 933 C C . HIS A 1 125 ? -8.943 9.171 23.172 1.00 53.22 125 HIS A C 1
ATOM 935 O O . HIS A 1 125 ? -9.085 9.219 24.389 1.00 53.22 125 HIS A O 1
ATOM 941 N N . ALA A 1 126 ? -7.736 9.096 22.600 1.00 54.75 126 ALA A N 1
ATOM 942 C CA . ALA A 1 126 ? -6.502 9.064 23.387 1.00 54.75 126 ALA A CA 1
ATOM 943 C C . ALA A 1 126 ? -6.215 10.400 24.100 1.00 54.75 126 ALA A C 1
ATOM 945 O O . ALA A 1 126 ? -5.685 10.396 25.209 1.00 54.75 126 ALA A O 1
ATOM 946 N N . ASP A 1 127 ? -6.577 11.533 23.490 1.00 55.69 127 ASP A N 1
ATOM 947 C CA . ASP A 1 127 ? -6.459 12.849 24.130 1.00 55.69 127 ASP A CA 1
ATOM 948 C C . ASP A 1 127 ? -7.593 13.125 25.132 1.00 55.69 127 ASP A C 1
ATOM 950 O O . ASP A 1 127 ? -7.381 13.845 26.106 1.00 55.69 127 ASP A O 1
ATOM 954 N N . GLY A 1 128 ? -8.781 12.540 24.938 1.00 58.00 128 GLY A N 1
ATOM 955 C CA . GLY A 1 128 ? -9.895 12.641 25.887 1.00 58.00 128 GLY A CA 1
ATOM 956 C C . GLY A 1 128 ? -9.643 11.896 27.201 1.00 58.00 128 GLY A C 1
ATOM 957 O O . GLY A 1 128 ? -9.915 12.439 28.266 1.00 58.00 128 GLY A O 1
ATOM 958 N N . ASP A 1 129 ? -9.071 10.692 27.129 1.00 58.44 129 ASP A N 1
ATOM 959 C CA . ASP A 1 129 ? -8.743 9.878 28.309 1.00 58.44 129 ASP A CA 1
ATOM 960 C C . ASP A 1 129 ? -7.599 10.498 29.132 1.00 58.44 129 ASP A C 1
ATOM 962 O O . ASP A 1 129 ? -7.643 10.535 30.357 1.00 58.44 129 ASP A O 1
ATOM 966 N N . ARG A 1 130 ? -6.617 11.114 28.456 1.00 58.44 130 ARG A N 1
ATOM 967 C CA . ARG A 1 130 ? -5.544 11.880 29.117 1.00 58.44 130 ARG A CA 1
ATOM 968 C C . ARG A 1 130 ? -6.063 13.105 29.866 1.00 58.44 130 ARG A C 1
ATOM 970 O O . ARG A 1 130 ? -5.603 13.366 30.963 1.00 58.44 130 ARG A O 1
ATOM 977 N N . ARG A 1 131 ? -7.046 13.820 29.311 1.00 58.44 131 ARG A N 1
ATOM 978 C CA . ARG A 1 131 ? -7.660 14.995 29.959 1.00 58.44 131 ARG A CA 1
ATOM 979 C C . ARG A 1 131 ? -8.610 14.652 31.109 1.00 58.44 131 ARG A C 1
ATOM 981 O O . ARG A 1 131 ? -8.956 15.549 31.862 1.00 58.44 131 ARG A O 1
ATOM 988 N N . ALA A 1 132 ? -9.088 13.412 31.197 1.00 60.09 132 ALA A N 1
ATOM 989 C CA . ALA A 1 132 ? -9.935 12.946 32.298 1.00 60.09 132 ALA A CA 1
ATOM 990 C C . ALA A 1 132 ? -9.121 12.376 33.475 1.00 60.09 132 ALA A C 1
ATOM 992 O O . ALA A 1 132 ? -9.680 12.148 34.548 1.00 60.09 132 ALA A O 1
ATOM 993 N N . ALA A 1 133 ? -7.828 12.120 33.260 1.00 60.81 133 ALA A N 1
ATOM 994 C CA . ALA A 1 133 ? -6.885 11.641 34.265 1.00 60.81 133 ALA A CA 1
ATOM 995 C C . ALA A 1 133 ? -6.070 12.769 34.937 1.00 60.81 133 ALA A C 1
ATOM 997 O O . ALA A 1 133 ? -5.357 12.485 35.901 1.00 60.81 133 ALA A O 1
ATOM 998 N N . ASP A 1 134 ? -6.198 14.005 34.439 1.00 55.72 134 ASP A N 1
ATOM 999 C CA . ASP A 1 134 ? -5.618 15.245 34.982 1.00 55.72 134 ASP A CA 1
ATOM 1000 C C . ASP A 1 134 ? -6.672 16.041 35.776 1.00 55.72 134 ASP A C 1
ATOM 1002 O O . ASP A 1 134 ? -6.312 16.623 36.827 1.00 55.72 134 ASP A O 1
#

Secondary structure (DSSP, 8-state):
--HHHHHHHHHHHHHHHHHHHHH-HHHHHHHTT----HHHHHHHHHHHHHHHHHHHHHHHHTT---HHHHHHHHHHHHHHHHHHHHHHHHHHHTT-S-TTHHHHHHHHHHHHHHHHHHHHHHHHHHHHHHHH--

Radius of gyration: 17.02 Å; chains: 1; bounding box: 36×31×52 Å

Foldseek 3Di:
DDLLVLLLVLLVVLLVQLCCLQPPVVVVCVLFVHDDDPVSNVVSNVVSVVSNVLSVLSNVLSPDPDLVSLLVNLVVLLVVLVVVLVVLVVCVVVVVTDPSSVVSNVVSVVSNVSSVVSNVVVVVVVVVVVVVVD

Sequence (134 aa):
MSYRLTSSLTALIFLALCLVLIFVPQLIYWLFGLAGNTVSDFLAKRAAFLFLGLAVLCFAARNTHSTEVRGVVSLAVLASMGSMALLGMLELWRGHAGPGILVAIAAEVALCAAHGRFAVVRRDHADGDRRAAD